Protein 6IY4 (pdb70)

Foldseek 3Di:
DQLVQQFAWKKKDWPVGSVLIFIWTCDSVFAIDPSLVSCVVPWVARFGGKDADPFWIFGAHPVRHTRWTWGDDDRQWTWTQHPVRIIMIMGHD

Nearest PDB structures (foldseek):
  6iy4-assembly1_I  TM=1.011E+00  e=4.165E-19  Flavobacterium sp. YS-80-122
  1jiw-assembly1_I  TM=8.997E-01  e=1.083E-07  Pseudomonas aeruginosa
  1smp-assembly1_I  TM=8.431E-01  e=4.634E-07  Dickeya chrysanthemi
  2rn4-assembly1_A  TM=8.724E-01  e=7.248E-07  Pseudomonas aeruginosa
  7mhw-assembly1_A  TM=6.839E-01  e=2.077E-05  Escherichia coli

Solvent-accessible surface area: 5138 Å² total; per-residue (Å²): 120,59,48,50,116,1,14,23,58,4,25,0,23,18,84,66,30,82,154,80,53,17,79,0,58,1,97,149,106,90,43,17,22,88,101,18,74,35,0,125,80,45,11,85,102,56,1,51,44,0,31,24,34,134,85,2,0,45,0,31,3,184,107,56,36,107,15,16,73,0,90,59,114,107,104,24,38,4,39,2,101,18,156,65,116,114,41,0,0,0,56,86,117

Radius of gyration: 11.77 Å; Cα contacts (8 Å, |Δi|>4): 204; chains: 1; bounding box: 27×25×30 Å

Secondary structure (DSSP, 8-state):
--HHHH-EEEEEEETT-TTS-EEEEE-TTS-B-GGGGGGGGT-SS--SEEEEETTEEEEE-TTS-EEEEEEEEETTEEEEEETTTEEEEEEE-

Structure (mmCIF, N/CA/C/O backbone):
data_6IY4
#
_entry.id   6IY4
#
_cell.length_a   34.036
_cell.length_b   39.281
_cell.length_c   62.571
_cell.angle_alpha   90.000
_cell.angle_beta   90.000
_cell.angle_gamma   90.000
#
_symmetry.space_group_name_H-M   'P 21 21 21'
#
loop_
_entity.id
_entity.type
_entity.pdbx_description
1 polymer LupI
2 water water
#
loop_
_atom_site.group_PDB
_atom_site.id
_atom_site.type_symbol
_atom_site.label_atom_id
_atom_site.label_alt_id
_atom_site.label_comp_id
_atom_site.label_asym_id
_atom_site.label_entity_id
_atom_site.label_seq_id
_atom_site.pdbx_PDB_ins_code
_atom_site.Cartn_x
_atom_site.Cartn_y
_atom_site.Cartn_z
_atom_site.occupancy
_atom_site.B_iso_or_equiv
_atom_site.auth_seq_id
_atom_site.auth_comp_id
_atom_site.auth_asym_id
_atom_site.auth_atom_id
_atom_site.pdbx_PDB_model_num
ATOM 1 N N . LEU A 1 1 ? -7.109 1.661 -18.353 1.00 32.98 6 LEU I N 1
ATOM 2 C CA . LEU A 1 1 ? -6.380 2.856 -18.900 1.00 33.59 6 LEU I CA 1
ATOM 3 C C . LEU A 1 1 ? -5.804 2.485 -20.271 1.00 30.26 6 LEU I C 1
ATOM 4 O O . LEU A 1 1 ? -5.236 1.391 -20.363 1.00 29.83 6 LEU I O 1
ATOM 9 N N . SER A 1 2 ? -6.013 3.306 -21.300 1.00 27.36 7 SER I N 1
ATOM 10 C CA . SER A 1 2 ? -5.405 3.170 -22.642 1.00 24.95 7 SER I CA 1
ATOM 11 C C . SER A 1 2 ? -3.902 3.404 -22.527 1.00 26.60 7 SER I C 1
ATOM 12 O O . SER A 1 2 ? -3.398 4.071 -21.601 1.00 27.58 7 SER I O 1
ATOM 15 N N . PRO A 1 3 ? -3.097 2.963 -23.500 1.00 25.91 8 PRO I N 1
ATOM 16 C CA . PRO A 1 3 ? -1.702 3.395 -23.522 1.00 25.59 8 PRO I CA 1
ATOM 17 C C . PRO A 1 3 ? -1.521 4.911 -23.387 1.00 24.07 8 PRO I C 1
ATOM 18 O O . PRO A 1 3 ? -0.598 5.362 -22.702 1.00 23.50 8 PRO I O 1
ATOM 22 N N . ALA A 1 4 ? -2.354 5.716 -24.049 1.00 25.55 9 ALA I N 1
ATOM 23 C CA 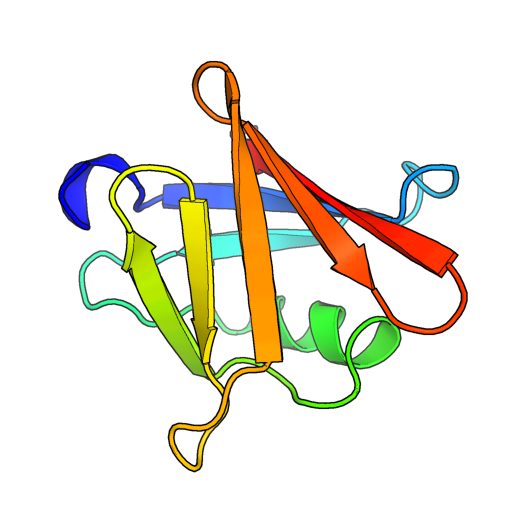. ALA A 1 4 ? -2.162 7.184 -23.997 1.00 26.98 9 ALA I CA 1
ATOM 24 C C . ALA A 1 4 ? -2.288 7.673 -22.546 1.00 26.10 9 ALA I C 1
ATOM 25 O O . ALA A 1 4 ? -1.661 8.699 -22.183 1.00 25.97 9 ALA I O 1
ATOM 27 N N . GLN A 1 5 ? -3.069 6.985 -21.713 1.00 22.23 10 GLN I N 1
ATOM 28 C CA . GLN A 1 5 ? -3.304 7.402 -20.311 1.00 24.31 10 GLN I CA 1
ATOM 29 C C . GLN A 1 5 ? -2.188 6.924 -19.373 1.00 23.09 10 GLN I C 1
ATOM 30 O O . GLN A 1 5 ? -2.153 7.361 -18.159 1.00 23.44 10 GLN I O 1
ATOM 36 N N . VAL A 1 6 ? -1.304 6.045 -19.866 1.00 21.20 11 VAL I N 1
ATOM 37 C CA . VAL A 1 6 ? -0.191 5.491 -19.045 1.00 20.97 11 VAL I CA 1
ATOM 38 C C . VAL A 1 6 ? 1.126 6.046 -19.574 1.00 19.90 11 VAL I C 1
ATOM 39 O O . VAL A 1 6 ? 2.076 6.070 -18.812 1.00 21.43 11 VAL I O 1
ATOM 43 N N . ALA A 1 7 ? 1.176 6.583 -20.780 1.00 20.04 12 ALA I N 1
ATOM 44 C CA . ALA A 1 7 ? 2.454 7.013 -21.392 1.00 20.68 12 ALA I CA 1
ATOM 45 C C . ALA A 1 7 ? 2.947 8.284 -20.718 1.00 19.95 12 ALA I C 1
ATOM 46 O O . ALA A 1 7 ? 2.165 9.089 -20.205 1.00 21.82 12 ALA I O 1
ATOM 48 N N . GLY A 1 8 ? 4.242 8.454 -20.720 1.00 20.26 13 GLY I N 1
ATOM 49 C CA . GLY A 1 8 ? 4.895 9.658 -20.233 1.00 18.40 13 GLY I CA 1
ATOM 50 C C . GLY A 1 8 ? 6.046 9.340 -19.327 1.00 19.10 13 GLY I C 1
ATOM 51 O O . GLY A 1 8 ? 6.605 8.220 -19.396 1.00 18.99 13 GLY I O 1
ATOM 52 N N . SER A 1 9 ? 6.440 10.336 -18.557 1.00 19.89 14 SER I N 1
ATOM 53 C CA . SER A 1 9 ? 7.618 10.260 -17.664 1.00 18.73 14 SER I CA 1
ATOM 54 C C . SER A 1 9 ? 7.316 9.444 -16.395 1.00 20.01 14 SER I C 1
ATOM 55 O O . SER A 1 9 ? 6.350 9.758 -15.660 1.00 23.66 14 SER I O 1
ATOM 58 N N . TRP A 1 10 ? 8.115 8.433 -16.117 1.00 19.40 15 TRP I N 1
ATOM 59 C CA . TRP A 1 10 ? 7.962 7.586 -14.922 1.00 18.50 15 TRP I CA 1
ATOM 60 C C . TRP A 1 10 ? 9.303 7.451 -14.232 1.00 19.60 15 TRP I C 1
ATOM 61 O O . TRP A 1 10 ? 10.323 7.258 -14.908 1.00 20.75 15 TRP I O 1
ATOM 72 N N . THR A 1 11 ? 9.259 7.383 -12.917 1.00 19.68 16 THR I N 1
ATOM 73 C CA . THR A 1 11 ? 10.458 7.180 -12.083 1.00 18.29 16 THR I CA 1
ATOM 74 C C . THR A 1 11 ? 10.367 5.809 -11.437 1.00 18.75 16 THR I C 1
ATOM 75 O O . THR A 1 11 ? 9.314 5.497 -10.823 1.00 20.17 16 THR I O 1
ATOM 79 N N . PHE A 1 12 ? 11.389 5.006 -11.660 1.00 18.44 17 PHE I N 1
ATOM 80 C CA . PHE A 1 12 ? 11.496 3.626 -11.158 1.00 18.09 17 PHE I CA 1
ATOM 81 C C . PHE A 1 12 ? 12.517 3.594 -10.019 1.00 20.08 17 PHE I C 1
ATOM 82 O O . PHE A 1 12 ? 13.601 4.174 -10.165 1.00 20.08 17 PHE I O 1
ATOM 90 N N . TYR A 1 13 ? 12.205 2.803 -9.009 1.00 18.79 18 TYR I N 1
ATOM 91 C CA . TYR A 1 13 ? 13.171 2.505 -7.932 1.00 18.81 18 TYR I CA 1
ATOM 92 C C . TYR A 1 13 ? 12.740 1.249 -7.190 1.00 20.71 18 TYR I C 1
ATOM 93 O O . TYR A 1 13 ? 11.542 0.902 -7.194 1.00 21.72 18 TYR I O 1
ATOM 102 N N . VAL A 1 14 ? 13.683 0.628 -6.527 1.00 22.14 19 VAL I N 1
ATOM 103 C CA . VAL A 1 14 ? 13.391 -0.532 -5.666 1.00 23.24 19 VAL I CA 1
ATOM 104 C C . VAL A 1 14 ? 13.080 0.032 -4.273 1.00 25.67 19 VAL I C 1
ATOM 105 O O . VAL A 1 14 ? 13.848 0.875 -3.719 1.00 24.41 19 VAL I O 1
ATOM 109 N N . GLN A 1 15 ? 11.977 -0.407 -3.705 1.00 21.89 20 GLN I N 1
ATOM 110 C CA . GLN A 1 15 ? 11.551 0.050 -2.372 1.00 24.68 20 GLN I CA 1
ATOM 111 C C . GLN A 1 15 ? 12.693 -0.195 -1.389 1.00 24.61 20 GLN I C 1
ATOM 112 O O . GLN A 1 15 ? 13.254 -1.313 -1.436 1.00 26.52 20 GLN I O 1
ATOM 118 N N . GLY A 1 16 ? 13.009 0.842 -0.599 1.00 26.89 21 GLY I N 1
ATOM 119 C CA . GLY A 1 16 ? 14.121 0.812 0.363 1.00 31.27 21 GLY I CA 1
ATOM 120 C C . GLY A 1 16 ? 15.385 1.380 -0.254 1.00 33.31 21 GLY I C 1
ATOM 121 O O . GLY A 1 16 ? 16.344 1.650 0.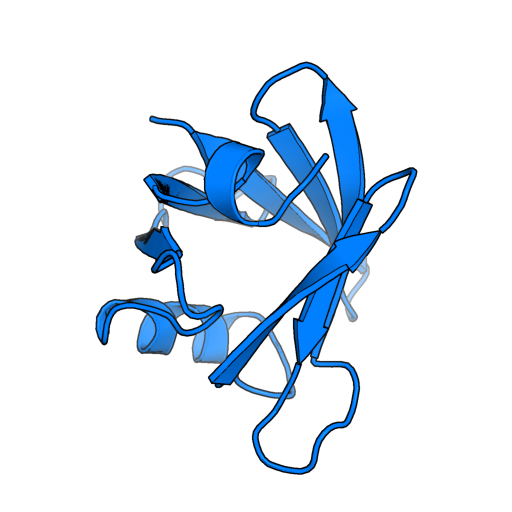487 1.00 32.51 21 GLY I O 1
ATOM 122 N N . ALA A 1 17 ? 15.397 1.571 -1.571 1.00 27.95 22 ALA I N 1
ATOM 123 C CA . ALA A 1 17 ? 16.572 2.091 -2.310 1.00 27.94 22 ALA I CA 1
ATOM 124 C C . ALA A 1 17 ? 16.138 3.263 -3.199 1.00 26.03 22 ALA I C 1
ATOM 125 O O . ALA A 1 17 ? 16.641 3.345 -4.326 1.00 25.84 22 ALA I O 1
ATOM 127 N N . GLU A 1 18 ? 15.333 4.177 -2.657 1.00 28.68 23 GLU I N 1
ATOM 128 C CA . GLU A 1 18 ? 14.767 5.360 -3.360 1.00 27.52 23 GLU I CA 1
ATOM 129 C C . GLU A 1 18 ? 15.892 6.251 -3.902 1.00 28.26 23 GLU I C 1
ATOM 130 O O . GLU A 1 18 ? 15.673 6.940 -4.935 1.00 28.48 23 GLU I O 1
ATOM 136 N N . GLN A 1 19 ? 17.052 6.288 -3.250 1.00 28.37 24 GLN I N 1
ATOM 137 C CA . GLN A 1 19 ? 18.180 7.144 -3.718 1.00 29.61 24 GLN I CA 1
ATOM 138 C C . GLN A 1 19 ? 18.704 6.690 -5.084 1.00 27.58 24 GLN I C 1
ATOM 139 O O . GLN A 1 19 ? 19.418 7.504 -5.719 1.00 30.21 24 GLN I O 1
ATOM 145 N N . ASP A 1 20 ? 18.460 5.443 -5.482 1.00 24.33 25 ASP I N 1
ATOM 146 C CA . ASP A 1 20 ? 18.902 4.842 -6.761 1.00 25.35 25 ASP I CA 1
ATOM 147 C C . ASP A 1 20 ? 17.662 4.788 -7.679 1.00 26.56 25 ASP I C 1
ATOM 148 O O . ASP A 1 20 ? 17.033 3.720 -7.801 1.00 31.22 25 ASP I O 1
ATOM 153 N N . ALA A 1 21 ? 17.268 5.924 -8.212 1.00 27.41 26 ALA I N 1
ATOM 154 C CA . ALA A 1 21 ? 16.005 6.055 -8.975 1.00 24.08 26 ALA I CA 1
ATOM 155 C C . ALA A 1 21 ? 16.349 6.358 -10.427 1.00 27.04 26 ALA I C 1
ATOM 156 O O . ALA A 1 21 ? 17.350 7.066 -10.732 1.00 28.44 26 ALA I O 1
ATOM 158 N N . CYS A 1 22 ? 15.518 5.875 -11.341 1.00 24.52 27 CYS I N 1
ATOM 159 C CA . CYS A 1 22 ? 15.775 6.005 -12.791 1.00 25.15 27 CYS I CA 1
ATOM 160 C C . CYS A 1 22 ? 14.513 6.560 -13.440 1.00 23.84 27 CYS I C 1
ATOM 161 O O . CYS A 1 22 ? 13.467 5.992 -13.203 1.00 24.56 27 CYS I O 1
ATOM 164 N N . THR A 1 23 ? 14.610 7.644 -14.186 1.00 20.50 28 THR I N 1
ATOM 165 C CA . THR A 1 23 ? 13.468 8.234 -14.915 1.00 21.83 28 THR I CA 1
ATOM 166 C C . THR A 1 23 ? 13.494 7.666 -16.329 1.00 22.43 28 THR I C 1
ATOM 167 O O . THR A 1 23 ? 14.553 7.823 -17.032 1.00 21.77 28 THR I O 1
ATOM 171 N N . VAL A 1 24 ? 12.358 7.151 -16.809 1.00 20.43 29 VAL I N 1
ATOM 172 C CA . VAL A 1 24 ? 12.206 6.471 -18.113 1.00 19.73 29 VAL I CA 1
ATOM 173 C C . VAL A 1 24 ? 10.951 7.050 -18.753 1.00 19.95 29 VAL I C 1
ATOM 174 O O . VAL A 1 24 ? 9.957 7.156 -18.061 1.00 20.60 29 VAL I O 1
ATOM 178 N N . THR A 1 25 ? 10.999 7.340 -20.037 1.00 20.53 30 THR I N 1
ATOM 179 C CA . THR A 1 25 ? 9.776 7.654 -20.791 1.00 20.61 30 THR I CA 1
ATOM 180 C C . THR A 1 25 ? 9.124 6.371 -21.314 1.00 20.43 30 THR I C 1
ATOM 181 O O . THR A 1 25 ? 9.803 5.568 -21.992 1.00 21.55 30 THR I O 1
ATOM 185 N N . LEU A 1 26 ? 7.841 6.211 -21.007 1.00 19.49 31 LEU I N 1
ATOM 186 C CA . LEU A 1 26 ? 6.947 5.213 -21.631 1.00 19.64 31 LEU I CA 1
ATOM 187 C C . LEU A 1 26 ? 6.323 5.917 -22.821 1.00 19.85 31 LEU I C 1
ATOM 188 O O . LEU A 1 26 ? 5.547 6.839 -22.628 1.00 22.44 31 LEU I O 1
ATOM 193 N N . LYS A 1 27 ? 6.822 5.560 -23.995 1.00 18.97 32 LYS I N 1
ATOM 194 C CA . LYS A 1 27 ? 6.390 6.183 -25.262 1.00 23.78 32 LYS I CA 1
ATOM 195 C C . LYS A 1 27 ? 4.972 5.704 -25.610 1.00 23.53 32 LYS I C 1
ATOM 196 O O . LYS A 1 27 ? 4.613 4.559 -25.331 1.00 22.30 32 LYS I O 1
ATOM 202 N N . LYS A 1 28 ? 4.203 6.551 -26.264 1.00 28.61 33 LYS I N 1
ATOM 203 C CA . LYS A 1 28 ? 2.790 6.263 -26.651 1.00 28.00 33 LYS I CA 1
ATOM 204 C C . LYS A 1 28 ? 2.655 5.006 -27.518 1.00 26.39 33 LYS I C 1
ATOM 205 O O . LYS A 1 28 ? 1.582 4.376 -27.440 1.00 29.05 33 LYS I O 1
ATOM 211 N N . ASP A 1 29 ? 3.716 4.612 -28.204 1.00 23.89 34 ASP I N 1
ATOM 212 C CA . ASP A 1 29 ? 3.746 3.413 -29.092 1.00 24.98 34 ASP I CA 1
ATOM 213 C C . ASP A 1 29 ? 4.184 2.155 -28.314 1.00 24.77 34 ASP I C 1
ATOM 214 O O . ASP A 1 29 ? 4.527 1.129 -28.932 1.00 24.94 34 ASP I O 1
ATOM 219 N N . ARG A 1 30 ? 4.175 2.237 -26.988 1.00 23.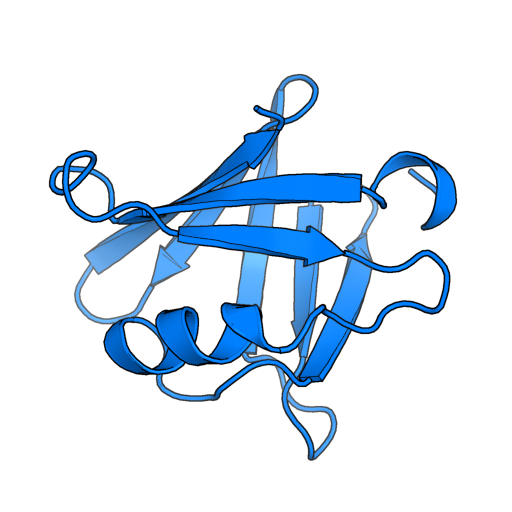67 35 ARG I N 1
ATOM 220 C CA . ARG A 1 30 ? 4.399 1.114 -26.049 1.00 22.96 35 ARG I CA 1
ATOM 221 C C . ARG A 1 30 ? 5.865 0.650 -26.086 1.00 20.91 35 AR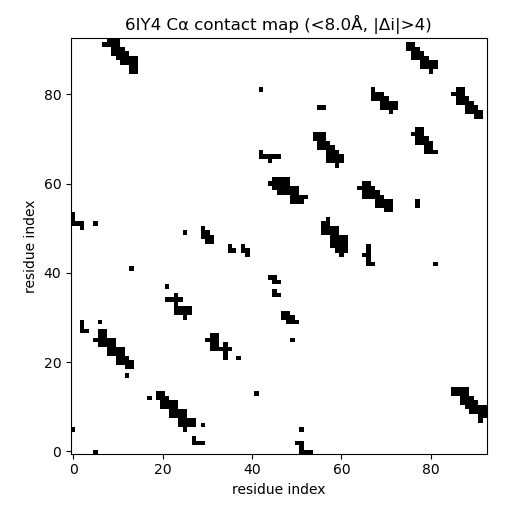G I C 1
ATOM 222 O O . ARG A 1 30 ? 6.122 -0.478 -25.724 1.00 21.88 35 ARG I O 1
ATOM 230 N N . THR A 1 31 ? 6.808 1.528 -26.377 1.00 20.47 36 THR I N 1
ATOM 231 C CA . THR A 1 31 ? 8.240 1.332 -26.158 1.00 20.88 36 THR I CA 1
ATOM 232 C C . THR A 1 31 ? 8.701 2.262 -25.056 1.00 20.54 36 THR I C 1
ATOM 233 O O . THR A 1 31 ? 7.876 2.921 -24.411 1.00 20.19 36 THR I O 1
ATOM 237 N N . PHE A 1 32 ? 9.995 2.227 -24.792 1.00 20.05 37 PHE I N 1
ATOM 238 C CA . PHE A 1 32 ? 10.636 3.043 -23.754 1.00 19.42 37 PHE I CA 1
ATOM 239 C C . PHE A 1 32 ? 11.754 3.886 -24.330 1.00 21.91 37 PHE I C 1
ATOM 240 O O . PHE A 1 32 ? 12.333 3.494 -25.307 1.00 24.07 37 PHE I O 1
ATOM 248 N N . SER A 1 33 ? 12.055 4.991 -23.686 1.00 23.01 38 SER I N 1
ATOM 249 C CA . SER A 1 33 ? 13.317 5.701 -23.949 1.00 23.16 38 SER I CA 1
ATOM 250 C C . SER A 1 33 ? 14.498 4.802 -23.535 1.00 23.48 38 SER I C 1
ATOM 251 O O . SER A 1 33 ? 14.328 3.802 -22.823 1.00 23.56 38 SER I O 1
ATOM 254 N N . ALA A 1 34 ? 15.690 5.124 -24.047 1.00 26.55 39 ALA I N 1
ATOM 255 C CA . ALA A 1 34 ? 16.912 4.311 -23.870 1.00 29.71 39 ALA I CA 1
ATOM 256 C C . ALA A 1 34 ? 17.255 4.112 -22.391 1.00 28.02 39 ALA I C 1
ATOM 257 O O . ALA A 1 34 ? 17.924 3.090 -22.072 1.00 30.15 39 ALA I O 1
ATOM 259 N N . GLN A 1 35 ? 16.806 5.038 -21.540 1.00 28.92 40 GLN I N 1
ATOM 260 C CA . GLN A 1 35 ? 17.050 5.079 -20.082 1.00 28.61 40 GLN I CA 1
ATOM 261 C C . GLN A 1 35 ? 16.525 3.786 -19.444 1.00 28.77 40 GLN I C 1
ATOM 262 O O . GLN A 1 35 ? 17.012 3.461 -18.329 1.00 29.00 40 GLN I O 1
ATOM 268 N N . VAL A 1 36 ? 15.638 3.028 -20.118 1.00 25.96 41 VAL I N 1
ATOM 269 C CA . VAL A 1 36 ? 15.080 1.755 -19.574 1.00 27.01 41 VAL I CA 1
ATOM 270 C C . VAL A 1 36 ? 16.206 0.745 -19.284 1.00 28.24 41 VAL I C 1
ATOM 271 O O . VAL A 1 36 ? 15.955 -0.211 -18.514 1.00 29.06 41 VAL I O 1
ATOM 275 N N . SER A 1 37 ? 17.384 0.934 -19.889 1.00 30.16 42 SER I N 1
ATOM 276 C CA . SER A 1 37 ? 18.615 0.149 -19.598 1.00 34.28 42 SER I CA 1
ATOM 277 C C . SER A 1 37 ? 18.798 -0.040 -18.085 1.00 31.14 42 SER I C 1
ATOM 278 O O . SER A 1 37 ? 19.266 -1.112 -17.676 1.00 33.11 42 SER I O 1
ATOM 281 N N . CYS A 1 38 ? 18.393 0.937 -17.266 1.00 31.26 43 CYS I N 1
ATOM 282 C CA . CYS A 1 38 ? 18.604 0.908 -15.798 1.00 30.40 43 CYS I CA 1
ATOM 283 C C . CYS A 1 38 ? 17.871 -0.261 -15.151 1.00 30.49 43 CYS I C 1
ATOM 284 O O . CYS A 1 38 ? 18.328 -0.756 -14.112 1.00 31.35 43 CYS I O 1
ATOM 287 N N . LEU A 1 39 ? 16.787 -0.738 -15.745 1.00 30.12 44 LEU I N 1
ATOM 288 C CA . LEU A 1 39 ? 15.989 -1.820 -15.115 1.00 29.18 44 LEU I CA 1
ATOM 289 C C . LEU A 1 39 ? 16.734 -3.146 -15.185 1.00 30.28 44 LEU I C 1
ATOM 290 O O . LEU A 1 39 ? 16.363 -4.038 -14.412 1.00 28.69 44 LEU I O 1
ATOM 295 N N . GLN A 1 40 ? 17.784 -3.252 -16.004 1.00 29.76 45 GLN I N 1
ATOM 296 C CA . GLN A 1 40 ? 18.668 -4.454 -16.082 1.00 34.68 45 GLN I CA 1
ATOM 297 C C . GLN A 1 40 ? 19.255 -4.766 -14.698 1.00 32.06 45 GLN I C 1
ATOM 298 O O . GLN A 1 40 ? 19.458 -5.916 -14.377 1.00 34.33 45 GLN I O 1
ATOM 304 N N . ALA A 1 41 ? 19.517 -3.762 -13.885 1.00 34.18 46 ALA I N 1
ATOM 305 C CA . ALA A 1 41 ? 20.087 -3.960 -12.537 1.00 31.76 46 ALA I CA 1
ATOM 306 C C . ALA A 1 41 ? 19.066 -4.667 -11.650 1.00 30.09 46 ALA I C 1
ATOM 307 O O . ALA A 1 41 ? 19.474 -5.273 -10.620 1.00 33.47 46 ALA I O 1
ATOM 309 N N . TRP A 1 42 ? 17.778 -4.625 -12.002 1.00 28.02 47 TRP I N 1
ATOM 310 C CA . TRP A 1 42 ? 16.695 -4.990 -11.046 1.00 26.86 47 TRP I CA 1
ATOM 311 C C . TRP A 1 42 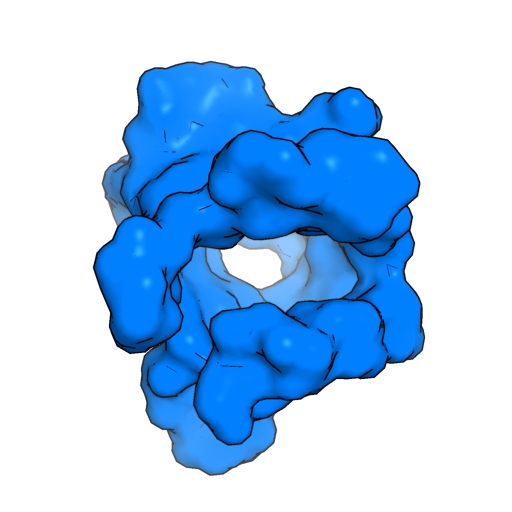? 15.889 -6.200 -11.540 1.00 28.67 47 TRP I C 1
ATOM 312 O O . TRP A 1 42 ? 15.306 -6.931 -10.712 1.00 30.46 47 TR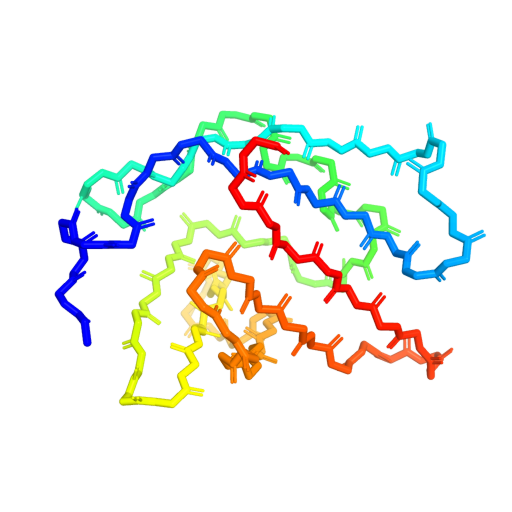P I O 1
ATOM 323 N N . LEU A 1 43 ? 15.777 -6.371 -12.843 1.00 25.81 48 LEU I N 1
ATOM 324 C CA . LEU A 1 43 ? 14.929 -7.416 -13.450 1.00 24.22 48 LEU I CA 1
ATOM 325 C C . LEU A 1 43 ? 15.835 -8.402 -14.195 1.00 23.38 48 LEU I C 1
ATOM 326 O O . LEU A 1 43 ? 16.814 -7.938 -14.830 1.00 26.12 48 LEU I O 1
ATOM 331 N N . GLY A 1 44 ? 15.429 -9.664 -14.187 1.00 26.82 49 GLY I N 1
ATOM 332 C CA . GLY A 1 44 ? 16.089 -10.741 -14.958 1.00 25.43 49 GLY I CA 1
ATOM 333 C C . GLY A 1 44 ? 15.981 -10.528 -16.455 1.00 29.48 49 GLY I C 1
ATOM 334 O O . GLY A 1 44 ? 16.929 -10.828 -17.196 1.00 28.73 49 GLY I O 1
ATOM 335 N N . ARG A 1 45 ? 14.857 -9.966 -16.890 1.00 26.92 50 ARG I N 1
ATOM 336 C CA . ARG A 1 45 ? 14.529 -9.768 -18.314 1.00 27.72 50 ARG I CA 1
ATOM 337 C C . ARG A 1 45 ? 14.391 -8.276 -18.532 1.00 27.00 50 ARG I C 1
ATOM 338 O O . ARG A 1 45 ? 13.549 -7.706 -17.868 1.00 28.82 50 ARG I O 1
ATOM 346 N N . THR A 1 46 ? 15.220 -7.661 -19.360 1.00 27.72 51 THR I N 1
ATOM 347 C CA . THR A 1 46 ? 15.141 -6.220 -19.650 1.00 28.15 51 THR I CA 1
ATOM 348 C C . THR A 1 46 ? 13.908 -5.944 -20.519 1.00 26.59 51 THR I C 1
ATOM 349 O O . THR A 1 46 ? 13.745 -6.555 -21.554 1.00 26.32 51 THR I O 1
ATOM 353 N N . PRO A 1 47 ? 13.002 -5.018 -20.137 1.00 25.33 52 PRO I N 1
ATOM 354 C CA . PRO A 1 47 ? 11.809 -4.759 -20.926 1.00 23.25 52 PRO I CA 1
ATOM 355 C C . PRO A 1 47 ? 12.065 -3.961 -22.207 1.00 24.68 52 PRO I C 1
ATOM 356 O O . PRO A 1 47 ? 12.949 -3.066 -22.180 1.00 24.50 52 PRO I O 1
ATOM 360 N N . THR A 1 48 ? 11.390 -4.323 -23.290 1.00 21.85 53 THR I N 1
ATOM 361 C CA . THR A 1 48 ? 11.454 -3.573 -24.570 1.00 24.27 53 THR I CA 1
ATOM 362 C C . THR A 1 48 ? 10.094 -2.974 -24.887 1.00 22.13 53 THR I C 1
ATOM 363 O O . THR A 1 48 ? 10.061 -2.002 -25.669 1.00 22.46 53 THR I O 1
ATOM 367 N N . THR A 1 49 ? 8.984 -3.534 -24.385 1.00 20.68 54 THR I N 1
ATOM 368 C CA . THR A 1 49 ? 7.658 -2.954 -24.595 1.00 20.74 54 THR I CA 1
ATOM 369 C C . THR A 1 49 ? 6.843 -3.055 -23.307 1.00 20.53 54 THR I C 1
ATOM 370 O O . THR A 1 49 ? 7.313 -3.618 -22.318 1.00 21.61 54 THR I O 1
ATOM 374 N N . TRP A 1 50 ? 5.700 -2.403 -23.323 1.00 20.10 55 TRP I N 1
ATOM 375 C CA . TRP A 1 50 ? 4.794 -2.419 -22.161 1.00 20.34 55 TRP I CA 1
ATOM 376 C C . TRP A 1 50 ? 3.361 -2.487 -22.639 1.00 19.23 55 TRP I C 1
ATOM 377 O O . TRP A 1 50 ? 3.061 -2.082 -23.741 1.00 21.69 55 TRP I O 1
ATOM 388 N N . SER A 1 51 ? 2.474 -2.913 -21.742 1.00 20.40 56 SER I N 1
ATOM 389 C CA . SER A 1 51 ? 1.040 -2.996 -22.058 1.00 22.28 56 SER I CA 1
ATOM 390 C C . SER A 1 51 ? 0.236 -2.827 -20.794 1.00 21.82 56 SER I C 1
ATOM 391 O O . SER A 1 51 ? 0.435 -3.547 -19.822 1.00 21.60 56 SER I O 1
ATOM 394 N N . PRO A 1 52 ? -0.731 -1.904 -20.782 1.00 21.14 57 PRO I N 1
ATOM 395 C CA . PRO A 1 52 ? -1.561 -1.725 -19.601 1.00 20.79 57 PRO I CA 1
ATOM 396 C C . PRO A 1 52 ? -2.556 -2.876 -19.501 1.00 22.61 57 PRO I C 1
ATOM 397 O O . PRO A 1 52 ? -2.895 -3.471 -20.513 1.00 25.29 57 PRO I O 1
ATOM 401 N N . THR A 1 53 ? -3.007 -3.149 -18.291 1.00 22.23 58 THR I N 1
ATOM 402 C CA . THR A 1 53 ? -4.067 -4.141 -18.004 1.00 24.60 58 THR I CA 1
ATOM 403 C C . THR A 1 53 ? -5.092 -3.408 -17.174 1.00 23.24 58 THR I C 1
ATOM 404 O O . THR A 1 53 ? -4.872 -2.283 -16.733 1.00 22.26 58 THR I O 1
ATOM 408 N N . PRO A 1 54 ? -6.258 -4.027 -16.913 1.00 26.06 59 PRO I N 1
ATOM 409 C CA . PRO A 1 54 ? -7.298 -3.322 -16.183 1.00 26.84 59 PRO I CA 1
ATOM 410 C C . PRO A 1 54 ? -6.861 -2.850 -14.792 1.00 28.25 59 PRO I C 1
ATOM 411 O O . PRO A 1 54 ? -7.361 -1.856 -14.318 1.00 29.85 59 PRO I O 1
ATOM 415 N N . ASP A 1 55 ? -5.922 -3.563 -14.182 1.00 24.64 60 ASP I N 1
ATOM 416 C CA . ASP A 1 55 ? -5.531 -3.388 -12.772 1.00 22.67 60 ASP I CA 1
ATOM 417 C C . ASP A 1 55 ? -4.025 -3.217 -12.637 1.00 20.80 60 ASP I C 1
ATOM 418 O O . ASP A 1 55 ? -3.538 -3.377 -11.514 1.00 21.68 60 ASP I O 1
ATOM 423 N N . GLY A 1 56 ? -3.323 -2.940 -13.739 1.00 19.89 61 GLY I N 1
ATOM 424 C CA . GLY A 1 56 ? -1.864 -2.963 -13.621 1.00 20.02 61 GLY I CA 1
ATOM 425 C C . GLY A 1 56 ? -1.199 -2.773 -14.961 1.00 19.39 61 GLY I C 1
ATOM 426 O O . GLY A 1 56 ? -1.787 -2.136 -15.876 1.00 20.24 61 GLY I O 1
ATOM 427 N N . LEU A 1 57 ? 0.047 -3.209 -15.034 1.00 19.67 62 LEU I N 1
ATOM 428 C CA . LEU A 1 57 ? 0.891 -2.927 -16.186 1.00 18.35 62 LEU I CA 1
ATOM 429 C C . LEU A 1 57 ? 1.829 -4.101 -16.424 1.00 17.36 62 LEU I C 1
ATOM 430 O O . LEU A 1 57 ? 2.424 -4.598 -15.453 1.00 18.42 62 LEU I O 1
ATOM 435 N N . LEU A 1 58 ? 2.038 -4.473 -17.679 1.00 19.35 63 LEU I N 1
ATOM 436 C CA . LEU A 1 58 ? 3.021 -5.512 -18.054 1.00 19.34 63 LEU I CA 1
ATOM 437 C C . LEU A 1 58 ? 4.216 -4.844 -18.693 1.00 19.68 63 LEU I C 1
ATOM 438 O O . LEU A 1 58 ? 4.007 -4.078 -19.615 1.00 20.40 63 LEU I O 1
ATOM 443 N N . LEU A 1 59 ? 5.383 -5.141 -18.177 1.00 19.32 64 LEU I N 1
ATOM 444 C CA . LEU A 1 59 ? 6.658 -4.856 -18.850 1.00 18.43 64 LEU I CA 1
ATOM 445 C C . LEU A 1 59 ? 7.047 -6.149 -19.556 1.00 18.89 64 LEU I C 1
ATOM 446 O O . LEU A 1 59 ? 6.994 -7.213 -18.919 1.00 19.71 64 LEU I O 1
ATOM 451 N N . ILE A 1 60 ? 7.396 -6.049 -20.831 1.00 19.03 65 ILE I N 1
ATOM 452 C CA . ILE A 1 60 ? 7.531 -7.240 -21.703 1.00 18.14 65 ILE I CA 1
ATOM 453 C C . ILE A 1 60 ? 8.929 -7.236 -22.301 1.00 20.98 65 ILE I C 1
ATOM 454 O O . ILE A 1 60 ? 9.344 -6.193 -22.771 1.00 22.27 65 ILE I O 1
ATOM 459 N N . GLY A 1 61 ? 9.561 -8.404 -22.353 1.00 21.36 66 GLY I N 1
ATOM 460 C CA . GLY A 1 61 ? 10.926 -8.530 -22.878 1.00 21.90 66 GLY I CA 1
ATOM 461 C C . GLY A 1 61 ? 10.924 -8.697 -24.377 1.00 24.33 66 GLY I C 1
ATOM 462 O O . GLY A 1 61 ? 9.867 -8.703 -25.033 1.00 23.17 66 GLY I O 1
ATOM 463 N N . LYS A 1 62 ? 12.119 -8.819 -24.957 1.00 25.82 67 LYS I N 1
ATOM 464 C CA . LYS A 1 62 ? 12.250 -8.747 -26.425 1.00 27.09 67 LYS I CA 1
ATOM 465 C C . LYS A 1 62 ? 11.542 -9.933 -27.092 1.00 26.42 67 LYS I C 1
ATOM 466 O O . LYS A 1 62 ? 11.115 -9.788 -28.253 1.00 31.76 67 LYS I O 1
ATOM 472 N N . ASP A 1 63 ? 11.383 -11.040 -26.383 1.00 24.27 68 ASP I N 1
ATOM 473 C CA . ASP A 1 63 ? 10.836 -12.291 -26.961 1.00 25.44 68 ASP I CA 1
ATOM 474 C C . ASP A 1 63 ? 9.352 -12.358 -26.700 1.00 25.86 68 ASP I C 1
ATOM 475 O O . ASP A 1 63 ? 8.717 -13.345 -27.101 1.00 27.77 68 ASP I O 1
ATOM 480 N N . GLY A 1 64 ? 8.805 -11.338 -26.060 1.00 24.42 69 GLY I N 1
ATOM 481 C CA . GLY A 1 64 ? 7.357 -11.259 -25.866 1.00 22.54 69 GLY I CA 1
ATOM 482 C C . GLY A 1 64 ? 6.980 -11.854 -24.540 1.00 23.57 69 GLY I C 1
ATOM 483 O O . GLY A 1 64 ? 5.789 -11.802 -24.236 1.00 24.46 69 GLY I O 1
ATOM 484 N N . SER A 1 65 ? 7.957 -12.271 -23.722 1.00 24.61 70 SER I N 1
ATOM 485 C CA . SER A 1 65 ? 7.678 -12.858 -22.388 1.00 26.31 70 SER I CA 1
ATOM 486 C C . SER A 1 65 ? 7.677 -11.774 -21.306 1.00 23.17 70 SER I C 1
ATOM 487 O O . SER A 1 65 ? 8.168 -10.680 -21.518 1.00 22.36 70 SER I O 1
ATOM 490 N N . GLN A 1 66 ? 7.043 -12.083 -20.192 1.00 22.79 71 GLN I N 1
ATOM 491 C CA . GLN A 1 66 ? 6.835 -11.121 -19.097 1.00 22.81 71 GLN I CA 1
ATOM 492 C C . GLN A 1 66 ? 8.182 -10.807 -18.457 1.00 23.11 71 GLN I C 1
ATOM 493 O O . GLN A 1 66 ? 8.878 -11.705 -17.966 1.00 23.78 71 GLN I O 1
ATOM 499 N N . SER A 1 67 ? 8.515 -9.520 -18.401 1.00 21.41 72 SER I N 1
ATOM 500 C CA . SER A 1 67 ? 9.612 -9.021 -17.549 1.00 21.98 72 SER I CA 1
ATOM 501 C C . SER A 1 67 ? 9.081 -8.729 -16.136 1.00 23.04 72 SER I C 1
ATOM 502 O O . SER A 1 67 ? 9.763 -9.059 -15.124 1.00 24.56 72 SER I O 1
ATOM 505 N N . LEU A 1 68 ? 7.874 -8.152 -16.034 1.00 20.14 73 LEU I N 1
ATOM 506 C CA . LEU A 1 68 ? 7.264 -7.908 -14.704 1.00 19.89 73 LEU I CA 1
ATOM 507 C C . LEU A 1 68 ? 5.811 -7.508 -14.919 1.00 19.95 73 LEU I C 1
ATOM 508 O O . LEU A 1 68 ? 5.503 -6.778 -15.867 1.00 20.92 73 LEU I O 1
ATOM 513 N N . PHE A 1 69 ? 4.964 -7.897 -13.997 1.00 18.22 74 PHE I N 1
ATOM 514 C CA . PHE A 1 69 ? 3.603 -7.368 -13.835 1.00 18.64 74 PHE I CA 1
ATOM 515 C C . PHE A 1 69 ? 3.621 -6.473 -12.607 1.00 19.00 74 PHE I C 1
ATOM 516 O O . PHE A 1 69 ? 4.057 -6.928 -11.529 1.00 19.41 74 PHE I O 1
ATOM 524 N N . LEU A 1 70 ? 3.111 -5.254 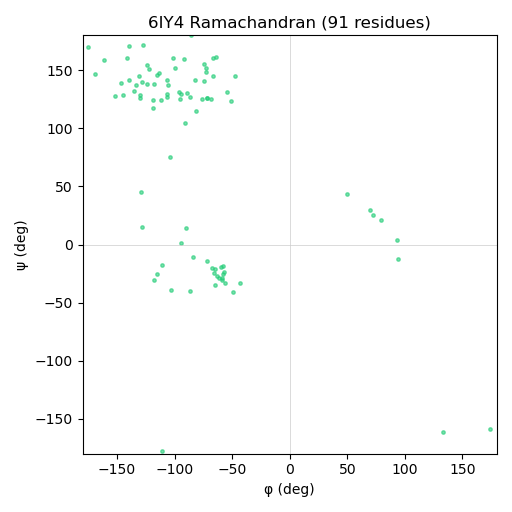-12.746 1.00 17.85 75 LEU I N 1
ATOM 525 C CA . LEU A 1 70 ? 2.970 -4.326 -11.595 1.00 20.02 75 LEU I CA 1
ATOM 526 C C . LEU A 1 70 ? 1.492 -4.016 -11.380 1.00 19.49 75 LEU I C 1
ATOM 527 O O . LEU A 1 70 ? 0.779 -3.749 -12.345 1.00 20.93 75 LEU I O 1
ATOM 532 N N . GLU A 1 71 ? 1.099 -4.003 -10.132 1.00 20.70 76 GLU I N 1
ATOM 533 C CA . GLU A 1 71 ? -0.285 -3.634 -9.753 1.00 23.86 76 GLU I CA 1
ATOM 534 C C . GLU A 1 71 ? -0.406 -2.112 -9.702 1.00 20.55 76 GLU I C 1
ATOM 535 O O . GLU A 1 71 ? 0.462 -1.446 -9.152 1.00 20.87 76 GLU I O 1
ATOM 541 N N . LEU A 1 72 ? -1.536 -1.599 -10.161 1.00 20.99 77 LEU I N 1
ATOM 542 C CA . LEU A 1 72 ? -1.928 -0.186 -10.024 1.00 20.00 77 LEU I CA 1
ATOM 543 C C . LEU A 1 72 ? -2.271 0.041 -8.569 1.00 23.71 77 LEU I C 1
ATOM 544 O O . LEU A 1 72 ? -3.101 -0.756 -8.031 1.00 25.04 77 LEU I O 1
ATOM 549 N N . ARG A 1 73 ? -1.642 1.029 -7.934 1.00 22.60 78 ARG I N 1
ATOM 550 C CA . ARG A 1 73 ? -1.895 1.274 -6.489 1.00 25.97 78 ARG I CA 1
ATOM 551 C C . ARG A 1 73 ? -2.818 2.475 -6.315 1.00 30.97 78 ARG I C 1
ATOM 552 O O . ARG A 1 73 ? -3.680 2.44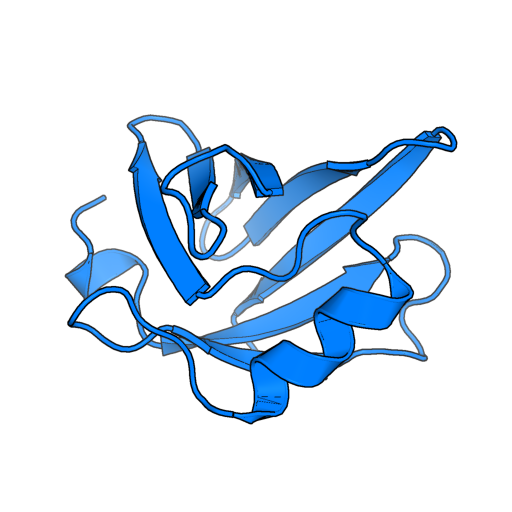4 -5.460 1.00 34.47 78 ARG I O 1
ATOM 560 N N . GLU A 1 74 ? -2.638 3.495 -7.109 1.00 27.28 79 GLU I N 1
ATOM 561 C CA . GLU A 1 74 ? -3.307 4.806 -6.990 1.00 30.43 79 GLU I CA 1
ATOM 562 C C . GLU A 1 74 ? -2.837 5.576 -8.203 1.00 28.71 79 GLU I C 1
ATOM 563 O O . GLU A 1 74 ? -1.911 5.107 -8.892 1.00 24.74 79 GLU I O 1
ATOM 569 N N . ALA A 1 75 ? -3.442 6.711 -8.460 1.00 24.20 80 ALA I N 1
ATOM 570 C CA . ALA A 1 75 ? -3.161 7.473 -9.681 1.00 22.46 80 ALA I CA 1
ATOM 571 C C . ALA A 1 75 ? -1.651 7.667 -9.834 1.00 21.09 80 ALA I C 1
ATOM 572 O O . ALA A 1 75 ? -1.024 8.201 -8.928 1.00 22.15 80 ALA I O 1
ATOM 574 N N . GLY A 1 76 ? -1.118 7.229 -10.975 1.00 21.64 81 GLY I N 1
ATOM 575 C CA . GLY A 1 76 ? 0.292 7.479 -11.304 1.00 21.66 81 GLY I CA 1
ATOM 576 C C . GLY A 1 76 ? 1.243 6.651 -10.468 1.00 19.24 81 GLY I C 1
ATOM 577 O O . GLY A 1 76 ? 2.375 7.072 -10.320 1.00 20.92 81 GLY I O 1
ATOM 578 N N . ARG A 1 77 ? 0.837 5.501 -9.947 1.00 21.48 82 ARG I N 1
ATOM 579 C CA . ARG A 1 77 ? 1.778 4.631 -9.193 1.00 19.46 82 ARG I CA 1
ATOM 580 C C . ARG A 1 77 ? 1.468 3.158 -9.428 1.00 19.79 82 ARG I C 1
ATOM 581 O O . ARG A 1 77 ? 0.302 2.751 -9.242 1.00 22.81 82 ARG I O 1
ATOM 589 N N . TYR A 1 78 ? 2.487 2.401 -9.805 1.00 18.28 83 TYR I N 1
ATOM 590 C CA . TYR A 1 78 ? 2.416 0.924 -9.872 1.00 20.18 83 TYR I CA 1
ATOM 591 C C . TYR A 1 78 ? 3.493 0.332 -8.980 1.00 19.38 83 TYR I C 1
ATOM 592 O O . TYR A 1 78 ? 4.528 0.945 -8.776 1.00 19.13 83 TYR I O 1
ATOM 601 N N . GLU A 1 79 ? 3.235 -0.873 -8.452 1.00 18.47 84 GLU I N 1
ATOM 602 C CA . GLU A 1 79 ? 4.217 -1.629 -7.646 1.00 19.70 84 GLU I CA 1
ATOM 603 C C . GLU A 1 79 ? 4.233 -3.095 -8.074 1.00 20.58 84 GLU I C 1
ATOM 604 O O . GLU A 1 79 ? 3.156 -3.655 -8.238 1.00 19.54 84 GLU I O 1
ATOM 610 N N . GLY A 1 80 ? 5.414 -3.657 -8.302 1.00 20.35 85 GLY I N 1
ATOM 611 C CA . GLY A 1 80 ? 5.521 -5.041 -8.752 1.00 22.05 85 GLY I CA 1
ATOM 612 C C . GLY A 1 80 ? 6.475 -5.813 -7.878 1.00 22.96 85 GLY I C 1
ATOM 613 O O . GLY A 1 80 ? 7.518 -5.273 -7.458 1.00 22.89 85 GLY I O 1
ATOM 614 N N . SER A 1 81 ? 6.098 -7.057 -7.593 1.00 26.39 86 SER I N 1
ATOM 615 C CA . SER A 1 81 ? 6.851 -7.985 -6.728 1.00 29.69 86 SER I CA 1
ATOM 616 C C . SER A 1 81 ? 7.951 -8.588 -7.569 1.00 30.38 86 SER I C 1
ATOM 617 O O . SER A 1 81 ? 7.626 -9.348 -8.483 1.00 37.04 86 SER I O 1
ATOM 620 N N . VAL A 1 82 ? 9.186 -8.300 -7.224 1.00 29.16 87 VAL I N 1
ATOM 621 C CA . VAL A 1 82 ? 10.353 -8.850 -7.964 1.00 33.69 87 VAL I CA 1
ATOM 622 C C . VAL A 1 82 ? 10.917 -10.054 -7.204 1.00 37.19 87 VAL I C 1
ATOM 623 O O . VAL A 1 82 ? 10.796 -10.059 -6.001 1.00 36.28 87 VAL I O 1
ATOM 627 N N . GLU A 1 83 ? 11.540 -10.999 -7.921 1.00 44.62 88 GLU I N 1
ATOM 628 C CA . GLU A 1 83 ? 12.372 -12.105 -7.355 1.00 48.18 88 GLU I CA 1
ATOM 629 C C . GLU A 1 83 ? 13.352 -11.534 -6.325 1.00 46.52 88 GLU I C 1
ATOM 630 O O . GLU A 1 83 ? 13.833 -10.405 -6.511 1.00 55.35 88 GLU I O 1
ATOM 636 N N . GLY A 1 84 ? 13.640 -12.295 -5.271 1.00 51.79 89 GLY I N 1
ATOM 637 C CA . GLY A 1 84 ? 14.452 -11.828 -4.134 1.00 47.15 89 GLY I CA 1
ATOM 638 C C . GLY A 1 84 ? 13.631 -10.975 -3.186 1.00 46.50 89 GLY I C 1
ATOM 639 O O . GLY A 1 84 ? 14.248 -10.204 -2.439 1.00 47.68 89 GLY I O 1
ATOM 640 N N . SER A 1 85 ? 12.292 -11.115 -3.223 1.00 46.88 90 SER I N 1
ATOM 641 C CA . SER A 1 85 ? 11.298 -10.413 -2.356 1.00 46.90 90 SER I CA 1
ATOM 642 C C . SER A 1 85 ? 11.544 -8.897 -2.328 1.00 50.80 90 SER I C 1
ATOM 643 O O . SER A 1 85 ? 11.476 -8.273 -1.248 1.00 44.21 90 SER I O 1
ATOM 646 N N . LYS A 1 86 ? 11.809 -8.320 -3.490 1.00 45.51 91 LYS I N 1
ATOM 647 C CA . LYS A 1 86 ? 11.950 -6.856 -3.639 1.00 41.08 91 LYS I CA 1
ATOM 648 C C . LYS A 1 86 ? 10.635 -6.327 -4.241 1.00 33.72 91 LYS I C 1
ATOM 649 O O . LYS A 1 86 ? 9.866 -7.145 -4.792 1.00 32.94 91 LYS I O 1
ATOM 655 N N . THR A 1 87 ? 10.375 -5.024 -4.093 1.00 29.00 92 THR I N 1
ATOM 656 C CA . THR A 1 87 ? 9.236 -4.315 -4.740 1.00 24.33 92 THR I CA 1
ATOM 657 C C . THR A 1 87 ? 9.812 -3.232 -5.662 1.00 24.11 92 THR I C 1
ATOM 658 O O . THR A 1 87 ? 10.619 -2.427 -5.203 1.00 24.41 92 THR I O 1
ATOM 662 N N . LEU A 1 88 ? 9.439 -3.275 -6.925 1.00 21.74 93 LEU I N 1
ATOM 663 C CA . LEU A 1 88 ? 9.795 -2.208 -7.887 1.00 20.69 93 LEU I CA 1
ATOM 664 C C . LEU A 1 88 ? 8.620 -1.266 -7.919 1.00 21.02 93 LEU I C 1
ATOM 665 O O . LEU A 1 88 ? 7.469 -1.716 -8.102 1.00 21.14 93 LEU I O 1
ATOM 670 N N . VAL A 1 89 ? 8.916 -0.013 -7.674 1.00 21.71 94 VAL I N 1
ATOM 671 C CA . VAL A 1 89 ? 7.926 1.073 -7.658 1.00 18.94 94 VAL I CA 1
ATOM 672 C C . VAL A 1 89 ? 8.113 1.875 -8.933 1.00 19.53 94 VAL I C 1
ATOM 673 O O . VAL A 1 89 ? 9.271 2.134 -9.328 1.00 19.79 94 VAL I O 1
ATOM 677 N N . MET A 1 90 ? 7.010 2.245 -9.566 1.00 18.90 95 MET I N 1
ATOM 678 C CA . MET A 1 90 ? 7.078 3.199 -10.688 1.00 18.85 95 MET I CA 1
ATOM 679 C C . MET A 1 90 ? 6.042 4.278 -10.387 1.00 21.20 95 MET I C 1
ATOM 680 O O . MET A 1 90 ? 4.912 3.975 -10.021 1.00 20.29 95 MET I O 1
ATOM 685 N N . GLN A 1 91 ? 6.457 5.520 -10.445 1.00 19.99 96 GLN I N 1
ATOM 686 C CA . GLN A 1 91 ? 5.569 6.637 -10.075 1.00 21.12 96 GLN I CA 1
ATOM 687 C C . GLN A 1 91 ? 5.815 7.740 -11.070 1.00 20.41 96 GLN I C 1
ATOM 688 O O . GLN A 1 91 ? 6.969 7.965 -11.374 1.00 20.31 96 GLN I O 1
ATOM 694 N N . ARG A 1 92 ? 4.776 8.431 -11.483 1.00 21.55 97 ARG I N 1
ATOM 695 C CA . ARG A 1 92 ? 4.983 9.607 -12.360 1.00 21.66 97 ARG I CA 1
ATOM 696 C C . ARG A 1 92 ? 5.706 10.697 -11.571 1.00 26.10 97 ARG I C 1
ATOM 697 O O . ARG A 1 92 ? 5.453 10.858 -10.365 1.00 31.00 97 ARG I O 1
ATOM 705 N N . ALA A 1 93 ? 6.581 11.459 -12.204 1.00 27.31 98 ALA I N 1
ATOM 706 C CA . ALA A 1 93 ? 7.377 12.467 -11.441 1.00 47.37 98 ALA I CA 1
ATOM 707 C C . ALA A 1 93 ? 8.191 11.778 -10.330 1.00 55.54 98 ALA I C 1
ATOM 708 O O . ALA A 1 93 ? 7.848 11.823 -9.137 1.00 58.28 98 ALA I O 1
#

Sequence (93 aa):
LSPAQVAGSWTFYVQGAEQDACTVTLKKDRTFSAQVSCLQAWLGRTPTTWSPTPDGLLLIGKDGSQSLFLELREAGRYEGSVEGSKTLVMQRA

B-factor: mean 27.33, std 8.64, range [16.75, 67.91]